Protein AF-A0A534VMY4-F1 (afdb_monomer)

Solvent-accessible surface area (backbone atoms only — not comparable to full-atom values): 5960 Å² total; per-residue (Å²): 134,63,63,66,62,52,47,51,51,50,55,60,70,67,34,86,87,43,56,71,71,54,50,74,74,58,72,49,78,40,50,25,24,48,48,95,53,68,72,51,32,79,81,38,73,74,40,36,70,42,63,68,57,52,51,52,52,48,53,47,48,50,40,29,73,79,68,67,42,87,68,51,62,36,15,32,24,55,69,96,55,63,92,43,76,72,50,74,95,35,60,37,65,48,91,61,55,66,66,135

Radius of gyration: 14.45 Å; Cα contacts (8 Å, |Δi|>4): 119; chains: 1; bounding box: 34×27×41 Å

Structure (mmCIF, N/CA/C/O backbone):
data_AF-A0A534VMY4-F1
#
_entry.id   AF-A0A534VMY4-F1
#
loop_
_atom_site.group_PDB
_atom_site.id
_atom_site.type_symbol
_atom_site.label_atom_id
_atom_site.label_alt_id
_atom_site.label_comp_id
_atom_site.label_asym_id
_atom_site.label_entity_id
_atom_site.label_seq_id
_atom_site.pdbx_PDB_ins_code
_atom_site.Cartn_x
_atom_site.Cartn_y
_atom_site.Cartn_z
_atom_site.occupancy
_atom_site.B_iso_or_equiv
_atom_site.auth_seq_id
_atom_site.auth_comp_id
_atom_site.auth_asym_id
_atom_site.auth_atom_id
_atom_site.pdbx_PDB_model_num
ATOM 1 N N . ARG A 1 1 ? 2.596 12.090 -6.007 1.00 52.66 1 ARG A N 1
ATOM 2 C CA . ARG A 1 1 ? 2.623 11.078 -4.914 1.00 52.66 1 ARG A CA 1
ATOM 3 C C . ARG A 1 1 ? 2.272 11.667 -3.531 1.00 52.66 1 ARG A C 1
ATOM 5 O O . ARG A 1 1 ? 2.455 11.002 -2.527 1.00 52.66 1 ARG A O 1
ATOM 12 N N . THR A 1 2 ? 1.680 12.863 -3.463 1.00 60.59 2 THR A N 1
ATOM 13 C CA . THR A 1 2 ? 1.330 13.568 -2.213 1.00 60.59 2 THR A CA 1
ATOM 14 C C . THR A 1 2 ? -0.034 13.175 -1.637 1.00 60.59 2 THR A C 1
ATOM 16 O O . THR A 1 2 ? -0.287 13.398 -0.461 1.00 60.59 2 THR A O 1
ATOM 19 N N . GLN A 1 3 ? -0.905 12.551 -2.437 1.00 78.81 3 GLN A N 1
ATOM 20 C CA . GLN A 1 3 ? -2.317 12.393 -2.074 1.00 78.81 3 GLN A CA 1
ATOM 21 C C . GLN A 1 3 ? -2.563 11.324 -0.998 1.00 78.81 3 GLN A C 1
ATOM 23 O O . GLN A 1 3 ? -3.369 11.555 -0.104 1.00 78.81 3 GLN A O 1
ATOM 28 N N . ALA A 1 4 ? -1.855 10.187 -1.037 1.00 88.50 4 ALA A N 1
ATOM 29 C CA . ALA A 1 4 ? -2.074 9.092 -0.084 1.00 88.50 4 ALA A CA 1
ATOM 30 C C . ALA A 1 4 ? -1.626 9.459 1.342 1.00 88.50 4 ALA A C 1
ATOM 32 O O . ALA A 1 4 ? -2.417 9.359 2.276 1.00 88.50 4 ALA A O 1
ATOM 33 N N . ARG A 1 5 ? -0.399 9.979 1.501 1.00 92.00 5 ARG A N 1
ATOM 34 C CA . ARG A 1 5 ? 0.105 10.464 2.799 1.00 92.00 5 ARG A CA 1
ATOM 35 C C . ARG A 1 5 ? -0.685 11.674 3.312 1.00 92.00 5 ARG A C 1
ATOM 37 O O . ARG A 1 5 ? -0.983 11.756 4.497 1.00 92.00 5 ARG A O 1
ATOM 44 N N . ALA A 1 6 ? -1.096 12.592 2.430 1.00 91.19 6 ALA A N 1
ATOM 45 C CA . ALA A 1 6 ? -1.964 13.704 2.829 1.00 91.19 6 ALA A CA 1
ATOM 46 C C . ALA A 1 6 ? -3.338 13.221 3.321 1.00 91.19 6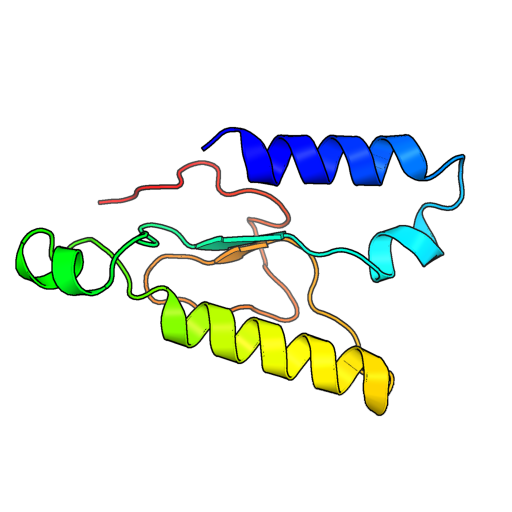 ALA A C 1
ATOM 48 O O . ALA A 1 6 ? -3.899 13.799 4.251 1.00 91.19 6 ALA A O 1
ATOM 49 N N . TYR A 1 7 ? -3.883 12.159 2.722 1.00 89.62 7 TYR A N 1
ATOM 50 C CA . TYR A 1 7 ? -5.111 11.543 3.208 1.00 89.62 7 TYR A CA 1
ATOM 51 C C . TYR A 1 7 ? -4.907 10.875 4.571 1.00 89.62 7 TYR A C 1
ATOM 53 O O . TYR A 1 7 ? -5.721 11.105 5.461 1.00 89.62 7 TYR A O 1
ATOM 61 N N . GLU A 1 8 ? -3.805 10.148 4.786 1.00 90.62 8 GLU A N 1
ATOM 62 C CA . GLU A 1 8 ? -3.465 9.621 6.116 1.00 90.62 8 GLU A CA 1
ATOM 63 C C . GLU A 1 8 ? -3.402 10.739 7.167 1.00 90.62 8 GLU A C 1
ATOM 65 O O . GLU A 1 8 ? -4.008 10.615 8.230 1.00 90.62 8 GLU A O 1
ATOM 70 N N . ALA A 1 9 ? -2.760 11.868 6.850 1.00 89.19 9 ALA A N 1
ATOM 71 C CA . ALA A 1 9 ? -2.711 13.024 7.743 1.00 89.19 9 ALA A CA 1
ATOM 72 C C . ALA A 1 9 ? -4.113 13.582 8.057 1.00 89.19 9 ALA A C 1
ATOM 74 O O . ALA A 1 9 ? -4.396 13.935 9.202 1.00 89.19 9 ALA A O 1
ATOM 75 N N . ARG A 1 10 ? -5.029 13.615 7.075 1.00 88.31 10 ARG A N 1
ATOM 76 C CA . ARG A 1 10 ? -6.437 13.997 7.302 1.00 88.31 10 ARG A CA 1
ATOM 77 C C . ARG A 1 10 ? -7.170 12.993 8.188 1.00 88.31 10 ARG A C 1
ATOM 79 O O . ARG A 1 10 ? -7.909 13.406 9.081 1.00 88.31 10 ARG A O 1
ATOM 86 N N . VAL A 1 11 ? -6.959 11.694 7.971 1.00 87.19 11 VAL A N 1
ATOM 87 C CA . VAL A 1 11 ? -7.513 10.637 8.828 1.00 87.19 11 VAL A CA 1
ATOM 88 C C . VAL A 1 11 ? -7.013 10.827 10.256 1.00 87.19 11 VAL A C 1
ATOM 90 O O . VAL A 1 11 ? -7.841 10.849 11.164 1.00 87.19 11 VAL A O 1
ATOM 93 N N . ALA A 1 12 ? -5.707 11.030 10.453 1.00 85.81 12 ALA A N 1
ATOM 94 C CA . ALA A 1 12 ? -5.099 11.281 11.758 1.00 85.81 12 ALA A CA 1
ATOM 95 C C . ALA A 1 12 ? -5.680 12.533 12.437 1.00 85.81 12 ALA A C 1
ATOM 97 O O . ALA A 1 12 ? -6.130 12.458 13.578 1.00 85.81 12 ALA A O 1
ATOM 98 N N . ALA A 1 13 ? -5.790 13.654 11.717 1.00 86.69 13 ALA A N 1
ATOM 99 C CA . ALA A 1 13 ? -6.391 14.883 12.239 1.00 86.69 13 ALA A CA 1
ATOM 100 C C . ALA A 1 13 ? -7.875 14.713 12.623 1.00 86.69 13 ALA A C 1
ATOM 102 O O . ALA A 1 13 ? -8.371 15.369 13.538 1.00 86.69 13 ALA A O 1
ATOM 103 N N . SER A 1 14 ? -8.599 13.802 11.963 1.00 84.00 14 SER A N 1
ATOM 104 C CA . SER A 1 14 ? -10.010 13.529 12.261 1.00 84.00 14 SER A CA 1
ATOM 105 C C . SER A 1 14 ? -10.245 12.745 13.561 1.00 84.00 14 SER A C 1
ATOM 107 O O . SER A 1 14 ? -11.402 12.570 13.951 1.00 84.00 14 SER A O 1
ATOM 109 N N . ARG A 1 15 ? -9.189 12.240 14.221 1.00 79.62 15 ARG A N 1
ATOM 110 C CA . ARG A 1 15 ? -9.315 11.262 15.316 1.00 79.62 15 ARG A CA 1
ATOM 111 C C . ARG A 1 15 ? -9.873 11.830 16.617 1.00 79.62 15 ARG A C 1
ATOM 113 O O . ARG A 1 15 ? -10.441 11.059 17.381 1.00 79.62 15 ARG A O 1
ATOM 120 N N . LYS A 1 16 ? -9.795 13.149 16.850 1.00 73.00 16 LYS A N 1
ATOM 121 C CA . LYS A 1 16 ? -10.370 13.847 18.028 1.00 73.00 16 LYS A CA 1
ATOM 122 C C . LYS A 1 16 ? -10.138 13.117 19.377 1.00 73.00 16 LYS A C 1
ATOM 124 O O . LYS A 1 16 ? -11.015 13.139 20.233 1.00 73.00 16 LYS A O 1
ATOM 129 N N . GLY A 1 17 ? -8.994 12.448 19.558 1.00 68.38 17 GLY A N 1
ATOM 130 C CA . GLY A 1 17 ? -8.650 11.710 20.785 1.00 68.38 17 GLY A CA 1
ATOM 131 C C . GLY A 1 17 ? -9.119 10.247 20.860 1.00 68.38 17 GLY A C 1
ATOM 132 O O . GLY A 1 17 ? -8.876 9.599 21.870 1.00 68.38 17 GLY A O 1
ATOM 133 N N . ASN A 1 18 ? -9.758 9.698 19.819 1.00 68.25 18 ASN A N 1
ATOM 134 C CA . ASN A 1 18 ? -10.079 8.267 19.716 1.00 68.25 18 ASN A CA 1
ATOM 135 C C . ASN A 1 18 ? -9.098 7.558 18.768 1.00 68.25 18 ASN A C 1
ATOM 137 O O . ASN A 1 18 ? -9.448 7.151 17.653 1.00 68.25 18 ASN A O 1
ATOM 141 N N . ASP A 1 19 ? -7.842 7.473 19.201 1.00 66.69 19 ASP A N 1
ATOM 142 C CA . ASP A 1 19 ? -6.757 6.962 18.367 1.00 66.69 19 ASP A CA 1
ATOM 143 C C . ASP A 1 19 ? -6.817 5.444 18.182 1.00 66.69 19 ASP A C 1
ATOM 145 O O . ASP A 1 19 ? -6.522 4.953 17.093 1.00 66.69 19 ASP A O 1
ATOM 149 N N . GLU A 1 20 ? -7.282 4.691 19.177 1.00 64.12 20 GLU A N 1
ATOM 150 C CA . GLU A 1 20 ? -7.344 3.226 19.105 1.00 64.12 20 GLU A CA 1
ATOM 151 C C . GLU A 1 20 ? -8.403 2.736 18.105 1.00 64.12 20 GLU A C 1
ATOM 153 O O . GLU A 1 20 ? -8.082 1.990 17.180 1.00 64.12 20 GLU A O 1
ATOM 158 N N . HIS A 1 21 ? -9.651 3.209 18.204 1.00 61.69 21 HIS A N 1
ATOM 159 C CA . HIS A 1 21 ? -10.728 2.723 17.334 1.00 61.69 21 HIS A CA 1
ATOM 160 C C . HIS A 1 21 ? -10.531 3.180 15.882 1.00 61.69 21 HIS A C 1
ATOM 162 O O . HIS A 1 21 ? -10.709 2.403 14.944 1.00 61.69 21 HIS A O 1
ATOM 168 N N . ARG A 1 22 ? -10.141 4.443 15.664 1.00 61.94 22 ARG A N 1
ATOM 169 C CA . ARG A 1 22 ? -9.979 4.978 14.302 1.00 61.94 22 ARG A CA 1
ATOM 170 C C . ARG A 1 22 ? -8.658 4.601 13.651 1.00 61.94 22 ARG A C 1
ATOM 172 O O . ARG A 1 22 ? -8.603 4.556 12.423 1.00 61.94 22 ARG A O 1
ATOM 179 N N . SER A 1 23 ? -7.607 4.304 14.421 1.00 61.50 23 SER A N 1
ATOM 180 C CA . SER A 1 23 ? -6.413 3.698 13.827 1.00 61.50 23 SER A CA 1
ATOM 181 C C . SER A 1 23 ? -6.756 2.344 13.219 1.00 61.50 23 SER A C 1
ATOM 183 O O . SER A 1 23 ? -6.299 2.087 12.118 1.00 61.50 23 SER A O 1
ATOM 185 N N . ALA A 1 24 ? -7.623 1.527 13.828 1.00 64.88 24 ALA A N 1
ATOM 186 C CA . ALA A 1 24 ? -8.051 0.241 13.266 1.00 64.88 24 ALA A CA 1
ATOM 187 C C . ALA A 1 24 ? -8.820 0.347 11.928 1.00 64.88 24 ALA A C 1
ATOM 189 O O . ALA A 1 24 ? -8.851 -0.619 11.174 1.00 64.88 24 ALA A O 1
ATOM 190 N N . GLN A 1 25 ? -9.392 1.512 11.604 1.00 81.06 25 GLN A N 1
ATOM 191 C CA . GLN A 1 25 ? -10.243 1.723 10.421 1.00 81.06 25 GLN A CA 1
ATOM 192 C C . GLN A 1 25 ? -9.484 2.187 9.168 1.00 81.06 25 GLN A C 1
ATOM 194 O O . GLN A 1 25 ? -10.079 2.317 8.100 1.00 81.06 25 GLN A O 1
ATOM 199 N N . TYR A 1 26 ? -8.187 2.474 9.284 1.00 90.00 26 TYR A N 1
ATOM 200 C CA . TYR A 1 26 ? -7.370 2.951 8.173 1.00 90.00 26 TYR A CA 1
ATOM 201 C C . TYR A 1 26 ? -6.028 2.228 8.115 1.00 90.00 26 TYR A C 1
ATOM 203 O O . TYR A 1 26 ? -5.372 2.018 9.140 1.00 90.00 26 TYR A O 1
ATOM 211 N N . ARG A 1 27 ? -5.593 1.901 6.896 1.00 92.88 27 ARG A N 1
ATOM 212 C CA . ARG A 1 27 ? -4.254 1.388 6.603 1.00 92.88 27 ARG A CA 1
ATOM 213 C C . ARG A 1 27 ? -3.702 2.005 5.334 1.00 92.88 27 ARG A C 1
ATOM 215 O O . ARG A 1 27 ? -4.429 2.191 4.360 1.00 92.88 27 ARG A O 1
ATOM 222 N N . LEU A 1 28 ? -2.398 2.250 5.353 1.00 94.06 28 LEU A N 1
ATOM 223 C CA . LEU A 1 28 ? -1.611 2.621 4.189 1.00 94.06 28 LEU A CA 1
ATOM 224 C C . LEU A 1 28 ? -0.501 1.592 3.981 1.00 94.06 28 LEU A C 1
ATOM 226 O O . LEU A 1 28 ? 0.370 1.426 4.834 1.00 94.06 28 LEU A O 1
ATOM 230 N N . TYR A 1 29 ? -0.535 0.919 2.835 1.00 95.19 29 TYR A N 1
ATOM 231 C CA . TYR A 1 29 ? 0.517 0.009 2.397 1.00 95.19 29 TYR A CA 1
ATOM 232 C C . TYR A 1 29 ? 1.256 0.646 1.224 1.00 95.19 29 TYR A C 1
ATOM 234 O O . TYR A 1 29 ? 0.718 0.754 0.122 1.00 95.19 29 TYR A O 1
ATOM 242 N N . GLU A 1 30 ? 2.477 1.116 1.466 1.00 95.19 30 GLU A N 1
ATOM 243 C CA . GLU A 1 30 ? 3.320 1.683 0.417 1.00 95.19 30 GLU A CA 1
ATOM 244 C C . GLU A 1 30 ? 4.169 0.579 -0.204 1.00 95.19 30 GLU A C 1
ATOM 246 O O . GLU A 1 30 ? 4.974 -0.037 0.481 1.00 95.19 30 GLU A O 1
ATOM 251 N N . VAL A 1 31 ? 3.998 0.318 -1.499 1.00 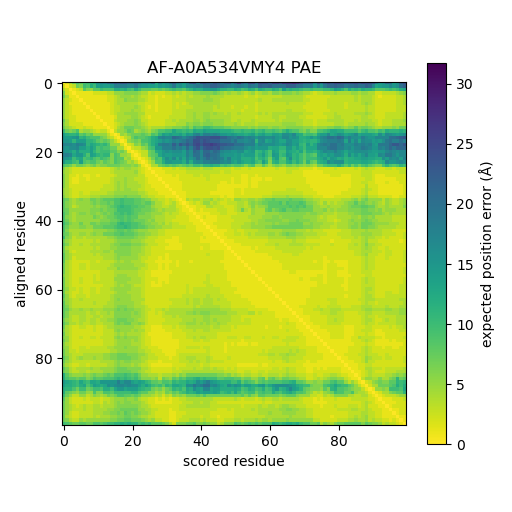95.62 31 VAL A N 1
ATOM 252 C CA . VAL A 1 31 ? 4.752 -0.726 -2.204 1.00 95.62 31 VAL A CA 1
ATOM 253 C C . VAL A 1 31 ? 5.995 -0.120 -2.843 1.00 95.62 31 VAL A C 1
ATOM 255 O O . VAL A 1 31 ? 5.885 0.753 -3.712 1.00 95.62 31 VAL A O 1
ATOM 258 N N . GLN A 1 32 ? 7.179 -0.591 -2.444 1.00 96.00 32 GLN A N 1
ATOM 259 C CA . GLN A 1 32 ? 8.423 -0.195 -3.100 1.00 96.00 32 GLN A CA 1
ATOM 260 C C . GLN A 1 32 ? 8.404 -0.609 -4.565 1.00 96.00 32 GLN A C 1
ATOM 262 O O . GLN A 1 32 ? 8.066 -1.739 -4.914 1.00 96.00 32 GLN A O 1
ATOM 267 N N . ASN A 1 33 ? 8.767 0.338 -5.421 1.00 96.38 33 ASN A N 1
ATOM 268 C CA . ASN A 1 33 ? 8.770 0.198 -6.870 1.00 96.38 33 ASN A CA 1
ATOM 269 C C . ASN A 1 33 ? 7.378 -0.098 -7.458 1.00 96.38 33 ASN A C 1
ATOM 271 O O . ASN A 1 33 ? 7.278 -0.409 -8.644 1.00 96.38 33 ASN A O 1
ATOM 275 N N . GLY A 1 34 ? 6.305 0.056 -6.672 1.00 94.44 34 GLY A N 1
ATOM 276 C CA . GLY A 1 34 ? 4.933 -0.104 -7.136 1.00 94.44 34 GLY A CA 1
ATOM 277 C C . GLY A 1 34 ? 4.628 0.853 -8.288 1.00 94.44 34 GLY A C 1
ATOM 278 O O . GLY A 1 34 ? 4.872 2.068 -8.202 1.00 94.44 34 GLY A O 1
ATOM 279 N N . ASN A 1 35 ? 4.121 0.292 -9.383 1.00 90.56 35 ASN A N 1
ATOM 280 C CA . ASN A 1 35 ? 3.759 1.055 -10.569 1.00 90.56 35 ASN A CA 1
ATOM 281 C C . ASN A 1 35 ? 2.297 1.539 -10.518 1.00 90.56 35 ASN A C 1
ATOM 283 O O . ASN A 1 35 ? 1.504 1.103 -9.689 1.00 90.56 35 ASN A O 1
ATOM 287 N N . HIS A 1 36 ? 1.956 2.480 -11.402 1.00 88.19 36 HIS A N 1
ATOM 288 C CA . HIS A 1 36 ? 0.571 2.915 -11.617 1.00 88.19 36 HIS A CA 1
ATOM 289 C C . HIS A 1 36 ? -0.108 2.188 -12.791 1.00 88.19 36 HIS A C 1
ATOM 291 O O . HIS A 1 36 ? -1.329 2.073 -12.813 1.00 88.19 36 HIS A O 1
ATOM 297 N N . ILE A 1 37 ? 0.682 1.736 -13.770 1.00 91.31 37 ILE A N 1
ATOM 298 C CA . ILE A 1 37 ? 0.227 1.044 -14.977 1.00 91.31 37 ILE A CA 1
ATOM 299 C C . ILE A 1 37 ? 1.084 -0.205 -15.150 1.00 91.31 37 ILE A C 1
ATOM 301 O O . ILE A 1 37 ? 2.294 -0.103 -15.369 1.00 91.31 37 ILE A O 1
ATOM 305 N N . GLU A 1 38 ? 0.450 -1.375 -15.090 1.00 90.62 38 GLU A N 1
ATOM 306 C CA . GLU A 1 38 ? 1.161 -2.656 -15.007 1.00 90.62 38 GLU A CA 1
ATOM 307 C C . GLU A 1 38 ? 2.079 -2.921 -16.200 1.00 90.62 38 GLU A C 1
ATOM 309 O O . GLU A 1 38 ? 3.162 -3.492 -16.062 1.00 90.62 38 GLU A O 1
ATOM 314 N N . THR A 1 39 ? 1.689 -2.444 -17.381 1.00 93.06 39 THR A N 1
ATOM 315 C CA . THR A 1 39 ? 2.457 -2.620 -18.617 1.00 93.06 39 THR A CA 1
ATOM 316 C C . THR A 1 39 ? 3.813 -1.911 -18.587 1.00 93.06 39 THR A C 1
ATOM 318 O O . THR A 1 39 ? 4.731 -2.338 -19.288 1.00 93.06 39 THR A O 1
ATOM 321 N N . PHE A 1 40 ? 4.006 -0.897 -17.733 1.00 93.19 40 PHE A N 1
ATOM 322 C CA . PHE A 1 40 ? 5.297 -0.215 -17.595 1.00 93.19 40 PHE A CA 1
ATOM 323 C C . PHE A 1 40 ? 6.409 -1.109 -17.066 1.00 93.19 40 PHE A C 1
ATOM 325 O O . PHE A 1 40 ? 7.574 -0.811 -17.318 1.00 93.19 40 PHE A O 1
ATOM 332 N N . ARG A 1 41 ? 6.087 -2.231 -16.417 1.00 91.44 41 ARG A N 1
ATOM 333 C CA . ARG A 1 41 ? 7.096 -3.214 -16.016 1.00 91.44 41 ARG A CA 1
ATOM 334 C C . ARG A 1 41 ? 7.840 -3.828 -17.210 1.00 91.44 41 ARG A C 1
ATOM 336 O O . ARG A 1 41 ? 8.986 -4.234 -17.053 1.00 91.44 41 ARG A O 1
ATOM 343 N N . GLY A 1 42 ? 7.227 -3.860 -18.399 1.00 90.88 42 GLY A N 1
ATOM 344 C CA . GLY A 1 42 ? 7.886 -4.320 -19.627 1.00 90.88 42 GLY A CA 1
ATOM 345 C C . GLY A 1 42 ? 9.035 -3.408 -20.073 1.00 90.88 42 GLY A C 1
ATOM 346 O O . GLY A 1 42 ? 10.054 -3.896 -20.549 1.00 90.88 42 GLY A O 1
ATOM 347 N N . THR A 1 43 ? 8.895 -2.097 -19.865 1.00 94.81 43 THR A N 1
ATOM 348 C CA . THR A 1 43 ? 9.930 -1.094 -20.181 1.00 94.81 43 THR A CA 1
ATOM 349 C C . THR A 1 43 ? 10.873 -0.853 -19.001 1.00 94.81 43 THR A C 1
ATOM 351 O O . THR A 1 43 ? 12.062 -0.611 -19.185 1.00 94.81 43 THR A O 1
ATOM 354 N N . PHE A 1 44 ? 10.344 -0.924 -17.779 1.00 93.94 44 PHE A N 1
ATOM 355 C CA . PHE A 1 44 ? 11.043 -0.647 -16.529 1.00 93.94 44 PHE A CA 1
ATOM 356 C C . PHE A 1 44 ? 10.973 -1.884 -15.620 1.00 93.94 44 PHE A C 1
ATOM 358 O O . PHE A 1 44 ? 10.108 -1.961 -14.741 1.00 93.94 44 PHE A O 1
ATOM 365 N N . PRO A 1 45 ? 11.872 -2.870 -15.807 1.00 92.81 45 PRO A N 1
ATOM 366 C CA . PRO A 1 45 ? 11.816 -4.158 -15.106 1.00 92.81 45 PRO A CA 1
ATOM 367 C C . PRO A 1 45 ? 12.030 -4.041 -13.592 1.00 92.81 45 PRO A C 1
ATOM 369 O O . PRO A 1 45 ? 11.782 -4.987 -12.842 1.00 92.81 45 PRO A O 1
ATOM 372 N N . GLN A 1 46 ? 12.500 -2.885 -13.124 1.00 94.38 46 GLN A N 1
ATOM 373 C CA . GLN A 1 46 ? 12.621 -2.581 -11.710 1.00 94.38 46 GLN A CA 1
ATOM 374 C C . GLN A 1 46 ? 11.285 -2.300 -11.020 1.00 94.38 46 GLN A C 1
ATOM 376 O O . GLN A 1 46 ? 11.249 -2.316 -9.793 1.00 94.38 46 GLN A O 1
ATOM 381 N N . LEU A 1 47 ? 10.212 -2.044 -11.773 1.00 95.81 47 LEU A N 1
ATOM 382 C CA . LEU A 1 47 ? 8.878 -1.823 -11.225 1.00 95.81 47 LEU A CA 1
ATOM 383 C C . LEU A 1 47 ? 8.210 -3.134 -10.784 1.00 95.81 47 LEU A C 1
ATOM 385 O O . LEU A 1 47 ? 8.407 -4.194 -11.380 1.00 95.81 47 LEU A O 1
ATOM 389 N N . GLU A 1 48 ? 7.377 -3.039 -9.754 1.00 95.69 48 GLU A N 1
ATOM 390 C CA . GLU A 1 48 ? 6.552 -4.134 -9.244 1.00 95.69 48 GLU A CA 1
ATOM 391 C C . GLU A 1 48 ? 5.113 -3.978 -9.712 1.00 95.69 48 GLU A C 1
ATOM 393 O O . GLU A 1 48 ? 4.617 -2.852 -9.841 1.00 95.69 48 GLU A O 1
ATOM 398 N N . PHE A 1 49 ? 4.452 -5.109 -9.964 1.00 95.19 49 PHE A N 1
ATOM 399 C CA . PHE A 1 49 ? 3.029 -5.107 -10.276 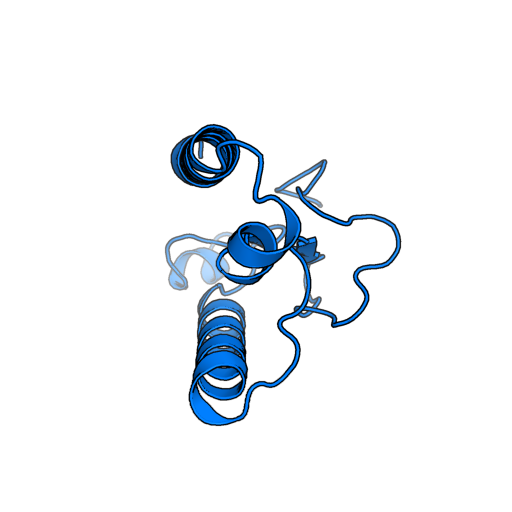1.00 95.19 49 PHE A CA 1
ATOM 400 C C . PHE A 1 49 ? 2.224 -4.695 -9.043 1.00 95.19 49 PHE A C 1
ATOM 402 O O . PHE A 1 49 ? 2.475 -5.217 -7.958 1.00 95.19 49 PHE A O 1
ATOM 409 N N . ILE A 1 50 ? 1.254 -3.790 -9.182 1.00 94.25 50 ILE A N 1
ATOM 410 C CA . ILE A 1 50 ? 0.475 -3.308 -8.032 1.00 94.25 50 ILE A CA 1
ATOM 411 C C . ILE A 1 50 ? -0.747 -4.190 -7.742 1.00 94.25 50 ILE A C 1
ATOM 413 O O . ILE A 1 50 ? -1.146 -4.326 -6.585 1.00 94.25 50 ILE A O 1
ATOM 417 N N . GLN A 1 51 ? -1.304 -4.843 -8.762 1.00 95.06 51 GLN A N 1
ATOM 418 C CA . GLN A 1 51 ? -2.511 -5.662 -8.692 1.00 95.06 51 GLN A CA 1
ATOM 419 C C . GLN A 1 51 ? -2.438 -6.760 -7.619 1.00 95.06 51 GLN A C 1
ATOM 421 O O . GLN A 1 51 ? -3.385 -6.840 -6.835 1.00 95.06 51 GLN A O 1
ATOM 426 N N . PRO A 1 52 ? -1.357 -7.560 -7.484 1.00 95.06 52 PRO A N 1
ATOM 427 C CA . PRO A 1 52 ? -1.294 -8.574 -6.428 1.00 95.06 52 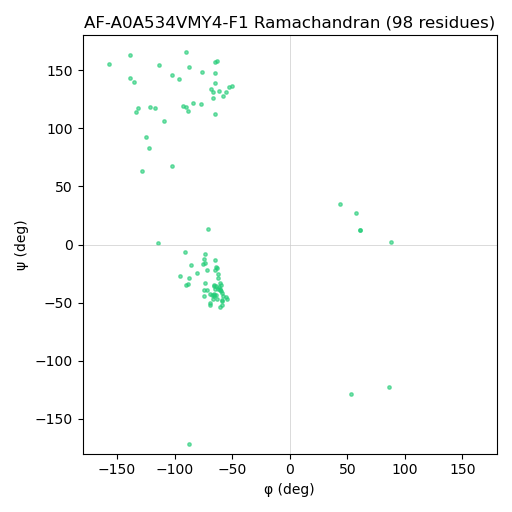PRO A CA 1
ATOM 428 C C . PRO A 1 52 ? -1.360 -7.970 -5.017 1.00 95.06 52 PR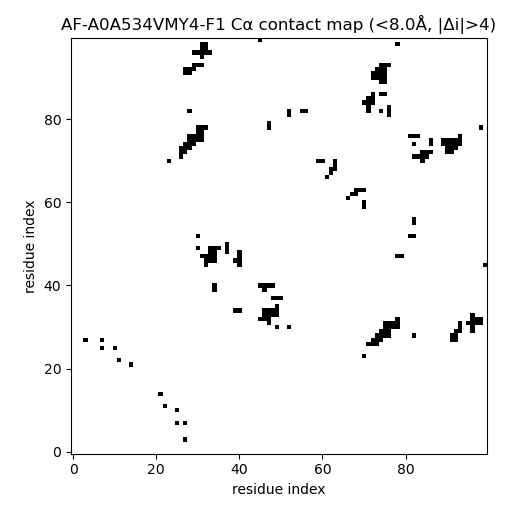O A C 1
ATOM 430 O O . PRO A 1 52 ? -2.003 -8.527 -4.127 1.00 95.06 52 PRO A O 1
ATOM 433 N N . HIS A 1 53 ? -0.747 -6.800 -4.809 1.00 96.06 53 HIS A N 1
ATOM 434 C CA . HIS A 1 53 ? -0.810 -6.091 -3.529 1.00 96.06 53 HIS A CA 1
ATOM 435 C C . HIS A 1 53 ? -2.196 -5.492 -3.275 1.00 96.06 53 HIS A C 1
ATOM 437 O O . HIS A 1 53 ? -2.686 -5.555 -2.148 1.00 96.06 53 HIS A O 1
ATOM 443 N N . ALA A 1 54 ? -2.839 -4.945 -4.311 1.00 95.38 54 ALA A N 1
ATOM 444 C CA . ALA A 1 54 ? -4.197 -4.417 -4.226 1.00 95.38 54 ALA A CA 1
ATOM 445 C C . ALA A 1 54 ? -5.214 -5.522 -3.901 1.00 95.38 54 ALA A C 1
ATOM 447 O O . ALA A 1 54 ? -6.051 -5.334 -3.021 1.00 95.38 54 ALA A O 1
ATOM 448 N N . GLN A 1 55 ? -5.097 -6.686 -4.547 1.00 97.06 55 GLN A N 1
ATOM 449 C CA . GLN A 1 55 ? -5.946 -7.841 -4.263 1.00 97.06 55 GLN A CA 1
ATOM 450 C C . GLN A 1 55 ? -5.740 -8.339 -2.831 1.00 97.06 55 GLN A C 1
ATOM 452 O O . GLN A 1 55 ? -6.706 -8.457 -2.085 1.00 97.06 55 GLN A O 1
ATOM 457 N N . ARG A 1 56 ? -4.486 -8.498 -2.387 1.00 97.25 56 ARG A N 1
ATOM 458 C CA . ARG A 1 56 ? -4.205 -8.886 -0.998 1.00 97.25 56 ARG A CA 1
ATOM 459 C C . ARG A 1 56 ? -4.759 -7.884 0.021 1.00 97.25 56 ARG A C 1
ATOM 461 O O . ARG A 1 56 ? -5.254 -8.295 1.065 1.00 97.25 56 ARG A O 1
ATOM 468 N N . ALA A 1 57 ? -4.660 -6.582 -0.247 1.00 96.56 57 ALA A N 1
ATOM 469 C CA . ALA A 1 57 ? -5.223 -5.555 0.629 1.00 96.56 57 ALA A CA 1
ATOM 470 C C . ALA A 1 57 ? -6.759 -5.618 0.684 1.00 96.56 57 ALA A C 1
ATOM 472 O O . ALA A 1 57 ? -7.334 -5.379 1.744 1.00 96.56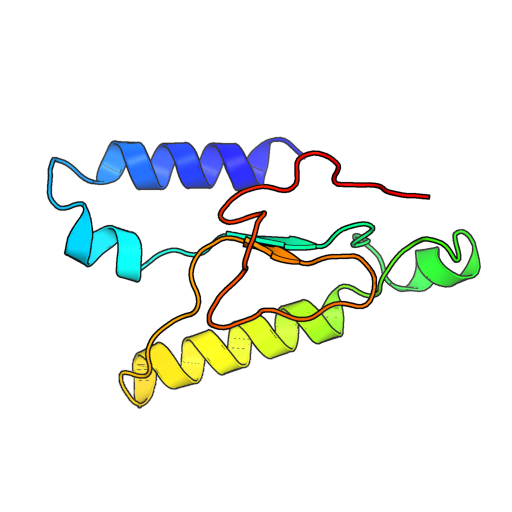 57 ALA A O 1
ATOM 473 N N . PHE A 1 58 ? -7.409 -5.961 -0.432 1.00 97.12 58 PHE A N 1
ATOM 474 C CA . PHE A 1 58 ? -8.851 -6.181 -0.481 1.00 97.12 58 PHE A CA 1
ATOM 475 C C . PHE A 1 58 ? -9.266 -7.412 0.332 1.00 97.12 58 PHE A C 1
ATOM 477 O O . PHE A 1 58 ? -10.154 -7.293 1.168 1.00 97.12 58 PHE A O 1
ATOM 484 N N . ASP A 1 59 ? -8.576 -8.545 0.176 1.00 97.75 59 ASP A N 1
ATOM 485 C CA . ASP A 1 59 ? -8.855 -9.757 0.960 1.00 97.75 59 ASP A CA 1
ATOM 486 C C . ASP A 1 59 ? -8.737 -9.484 2.469 1.00 97.75 59 ASP A C 1
ATOM 488 O O . ASP A 1 59 ? -9.617 -9.835 3.248 1.00 97.75 59 ASP A O 1
ATOM 492 N N . LEU A 1 60 ? -7.684 -8.766 2.881 1.00 96.19 60 LEU A N 1
ATOM 493 C CA . LEU A 1 60 ? -7.497 -8.353 4.275 1.00 96.19 60 LEU A CA 1
ATOM 494 C C . LEU A 1 60 ? -8.635 -7.455 4.780 1.00 96.19 60 LEU A C 1
ATOM 496 O O . LEU A 1 60 ? -9.046 -7.574 5.932 1.00 96.19 60 LEU A O 1
ATOM 500 N N . LEU A 1 61 ? -9.143 -6.553 3.936 1.00 95.31 61 LEU A N 1
ATOM 501 C CA . LEU A 1 61 ? -10.284 -5.708 4.283 1.00 95.31 61 LEU A CA 1
ATOM 502 C C . LEU A 1 61 ? -11.556 -6.544 4.477 1.00 95.31 61 LEU A C 1
ATOM 504 O O . LEU A 1 61 ? -12.273 -6.319 5.453 1.00 95.31 61 LEU A O 1
ATOM 508 N N . VAL A 1 62 ? -11.812 -7.501 3.580 1.00 97.06 62 VAL A N 1
ATOM 509 C CA . VAL A 1 62 ? -12.941 -8.438 3.671 1.00 97.06 62 VAL A CA 1
ATOM 510 C C . VAL A 1 62 ? -12.859 -9.231 4.975 1.00 97.06 62 VAL A C 1
ATOM 512 O O . VAL A 1 62 ? -13.790 -9.176 5.777 1.00 97.06 62 VAL A O 1
ATOM 515 N N . ASP A 1 63 ? -11.718 -9.861 5.260 1.00 96.25 63 ASP A N 1
ATOM 516 C CA . ASP A 1 63 ? -11.511 -10.634 6.491 1.00 96.25 63 ASP A CA 1
ATOM 517 C C . ASP A 1 63 ? -11.711 -9.773 7.753 1.00 96.25 63 ASP A C 1
ATOM 519 O O . ASP A 1 63 ? -12.340 -10.198 8.729 1.00 96.25 63 ASP A O 1
ATOM 523 N N . THR A 1 64 ? -11.215 -8.532 7.759 1.00 93.25 64 THR A N 1
ATOM 524 C CA . THR A 1 64 ? -11.397 -7.624 8.899 1.00 93.25 64 THR A CA 1
ATOM 525 C C . THR A 1 64 ? -12.857 -7.227 9.102 1.00 93.25 64 THR A C 1
ATOM 527 O O . THR A 1 64 ? -13.322 -7.205 10.243 1.00 93.25 64 THR A O 1
ATOM 530 N N . VAL A 1 65 ? -13.591 -6.911 8.035 1.00 93.56 65 VAL A N 1
ATOM 531 C CA . VAL A 1 65 ? -14.988 -6.460 8.139 1.00 93.56 65 VAL A CA 1
ATOM 532 C C . VAL A 1 65 ? -15.926 -7.621 8.462 1.00 93.56 65 VAL A C 1
ATOM 534 O O . VAL A 1 65 ? -16.791 -7.486 9.328 1.00 93.56 65 VAL A O 1
ATOM 537 N N . GLU A 1 66 ? -15.750 -8.759 7.797 1.00 97.00 66 GLU A N 1
ATOM 538 C CA . GLU A 1 66 ? -16.693 -9.877 7.861 1.00 97.00 66 GLU A CA 1
ATOM 539 C C . GLU A 1 66 ? -16.384 -10.844 9.005 1.00 97.00 66 GLU A C 1
ATOM 541 O O . GLU A 1 66 ? -17.298 -11.377 9.633 1.00 97.00 66 GLU A O 1
ATOM 546 N N . GLN A 1 67 ? -15.102 -11.042 9.324 1.00 96.44 67 GLN A N 1
ATOM 547 C CA . GLN A 1 67 ? -14.659 -12.043 10.303 1.00 96.44 67 GLN A CA 1
ATOM 548 C C . GLN A 1 67 ? -14.014 -11.414 11.542 1.00 96.44 67 GLN A C 1
ATOM 550 O O . GLN A 1 67 ? -13.587 -12.130 12.447 1.00 96.44 67 GLN A O 1
ATOM 555 N N . ARG A 1 68 ? -13.945 -10.076 11.611 1.00 92.19 68 ARG A N 1
ATOM 556 C CA . ARG A 1 68 ? -13.255 -9.334 12.683 1.00 92.19 68 ARG A CA 1
ATOM 557 C C . ARG A 1 68 ? -11.776 -9.721 12.811 1.00 92.19 68 ARG A C 1
ATOM 559 O O . ARG A 1 68 ? -11.200 -9.614 13.895 1.00 92.19 68 ARG A O 1
ATOM 566 N N . ALA A 1 69 ? -11.159 -10.169 11.716 1.00 92.31 69 ALA A N 1
ATOM 567 C CA . ALA A 1 69 ? -9.741 -10.491 11.690 1.00 92.31 69 ALA A CA 1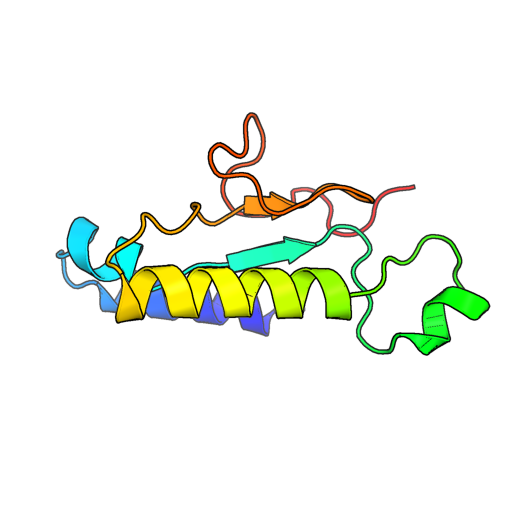
ATOM 568 C C . ALA A 1 69 ? -8.889 -9.232 11.919 1.00 92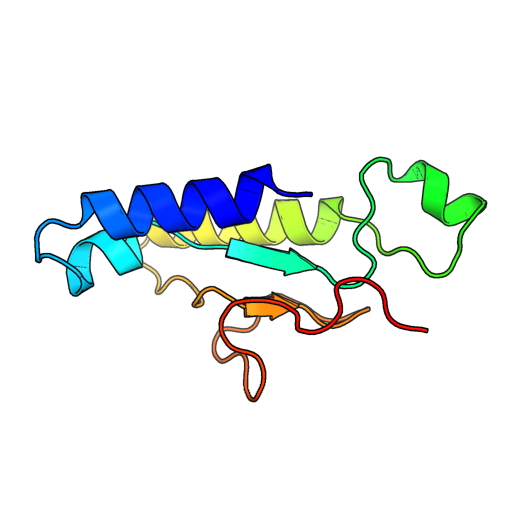.31 69 ALA A C 1
ATOM 570 O O . ALA A 1 69 ? -9.242 -8.125 11.500 1.00 92.31 69 ALA A O 1
ATOM 571 N N . ALA A 1 70 ? -7.736 -9.401 12.568 1.00 89.62 70 ALA A N 1
ATOM 572 C CA . ALA A 1 70 ? -6.817 -8.298 12.814 1.00 89.62 70 ALA A CA 1
ATOM 573 C C . ALA A 1 70 ? -6.221 -7.774 11.496 1.00 89.62 70 ALA A C 1
ATOM 575 O O . ALA A 1 70 ? -5.612 -8.524 10.735 1.00 89.62 70 ALA A O 1
ATOM 576 N N . LEU A 1 71 ? -6.353 -6.469 11.258 1.00 90.12 71 LEU A N 1
ATOM 577 C CA . LEU A 1 71 ? -5.839 -5.827 10.052 1.00 90.12 71 LEU A CA 1
ATOM 578 C C . LEU A 1 71 ? -4.350 -5.462 10.213 1.00 90.12 71 LEU A C 1
ATOM 580 O O . LEU A 1 71 ? -4.039 -4.651 11.102 1.00 90.12 71 LEU A O 1
ATOM 584 N N . PRO A 1 72 ? -3.435 -5.958 9.351 1.00 92.75 72 PRO A N 1
ATOM 585 C CA . PRO A 1 72 ? -2.009 -5.639 9.429 1.00 92.75 72 PRO A CA 1
ATOM 586 C C . PRO A 1 72 ? -1.759 -4.128 9.455 1.00 92.75 72 PRO A C 1
ATOM 588 O O . PRO A 1 72 ? -2.403 -3.422 8.678 1.00 92.75 72 PRO A O 1
ATOM 591 N N . PRO A 1 73 ? -0.869 -3.603 10.316 1.00 91.62 73 PRO A N 1
ATOM 592 C CA . PRO A 1 73 ? -0.628 -2.164 10.454 1.00 91.62 73 PRO A CA 1
ATOM 593 C C . PRO A 1 73 ? -0.079 -1.545 9.162 1.00 91.62 73 PRO A C 1
ATOM 595 O O . PRO A 1 73 ? 0.501 -2.253 8.333 1.00 91.62 73 PRO A O 1
ATOM 598 N N . SER A 1 74 ? -0.250 -0.222 8.999 1.00 92.88 74 SER A N 1
ATOM 599 C CA . SER A 1 74 ? 0.352 0.529 7.886 1.00 92.88 74 SER A CA 1
ATOM 600 C C . SER A 1 74 ? 1.842 0.199 7.789 1.00 92.88 74 SER A C 1
ATOM 602 O O . SER A 1 74 ? 2.522 0.121 8.817 1.00 92.88 74 SER A O 1
ATOM 604 N N . GLN A 1 75 ? 2.349 -0.027 6.580 1.00 94.44 75 GLN A N 1
ATOM 605 C CA . GLN A 1 75 ? 3.722 -0.489 6.384 1.00 94.44 75 GLN A CA 1
ATOM 606 C C . GLN A 1 75 ? 4.276 -0.161 5.003 1.00 94.44 75 GLN A C 1
ATOM 608 O O . GLN A 1 75 ? 3.538 -0.073 4.016 1.00 94.44 75 GLN A O 1
ATOM 613 N N . CYS A 1 76 ? 5.601 -0.075 4.9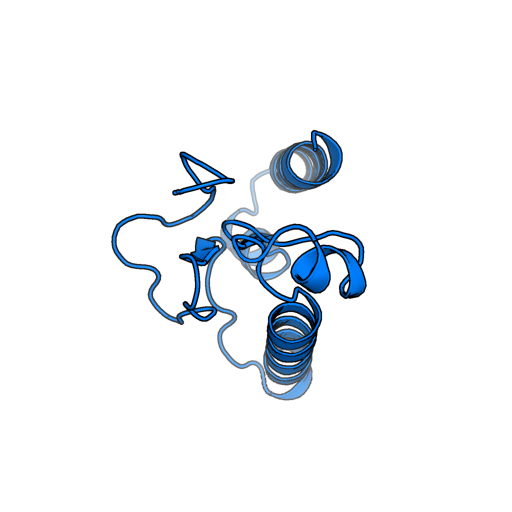49 1.00 95.56 76 CYS A N 1
ATOM 614 C CA . CYS A 1 76 ? 6.328 -0.198 3.704 1.00 95.56 76 CYS A CA 1
ATOM 615 C C . CYS A 1 76 ? 6.402 -1.679 3.326 1.00 95.56 76 CYS A C 1
ATOM 617 O O . CYS A 1 76 ? 6.935 -2.493 4.079 1.00 95.56 76 CYS A O 1
ATOM 619 N N . VAL A 1 77 ? 5.873 -2.031 2.160 1.00 95.50 77 VAL A N 1
ATOM 620 C CA . VAL A 1 77 ? 6.030 -3.356 1.565 1.00 95.50 77 VAL A CA 1
ATOM 621 C C . VAL A 1 77 ? 7.316 -3.331 0.737 1.00 95.50 77 VAL A C 1
ATOM 623 O O . VAL A 1 77 ? 7.384 -2.575 -0.241 1.00 95.50 77 VAL A O 1
ATOM 626 N N . PRO A 1 78 ? 8.344 -4.119 1.108 1.00 94.75 78 PRO A N 1
ATOM 627 C CA . PRO A 1 78 ? 9.603 -4.114 0.382 1.00 94.75 78 PRO A CA 1
ATOM 628 C C . PRO A 1 78 ? 9.407 -4.644 -1.039 1.00 94.75 78 PRO A C 1
ATOM 630 O O . PRO A 1 78 ? 8.461 -5.387 -1.311 1.00 94.75 78 PRO A O 1
ATOM 633 N N . ARG A 1 79 ? 10.310 -4.287 -1.954 1.00 94.25 79 ARG A N 1
ATOM 634 C CA . ARG A 1 79 ? 10.284 -4.792 -3.335 1.00 94.25 79 ARG A CA 1
ATOM 635 C C . ARG A 1 79 ? 10.299 -6.330 -3.322 1.00 94.25 79 ARG A C 1
ATOM 637 O O . ARG A 1 79 ? 11.113 -6.923 -2.618 1.00 94.25 79 ARG A O 1
ATOM 644 N N . ARG A 1 80 ? 9.401 -6.972 -4.084 1.00 92.50 80 ARG A N 1
ATOM 645 C CA . ARG A 1 80 ? 9.126 -8.433 -4.053 1.00 92.50 80 ARG A CA 1
ATOM 646 C C . ARG A 1 80 ? 8.630 -8.980 -2.704 1.00 92.50 80 ARG A C 1
ATOM 648 O O . ARG A 1 80 ? 8.631 -10.190 -2.490 1.00 92.50 80 ARG A O 1
ATOM 655 N N . GLY A 1 81 ? 8.242 -8.106 -1.784 1.00 93.31 81 GLY A N 1
ATOM 656 C CA . GLY A 1 81 ? 7.677 -8.455 -0.488 1.00 93.31 81 GLY A CA 1
ATOM 657 C C . GLY A 1 81 ? 6.165 -8.639 -0.528 1.00 93.31 81 GLY A C 1
ATOM 658 O O . GLY A 1 81 ? 5.531 -8.616 -1.578 1.00 93.31 81 GLY A O 1
ATOM 659 N N . ALA A 1 82 ? 5.574 -8.786 0.653 1.00 94.62 82 ALA A N 1
ATOM 660 C CA . ALA A 1 82 ? 4.131 -8.865 0.846 1.00 94.62 82 ALA A CA 1
ATOM 661 C C . ALA A 1 82 ? 3.716 -8.050 2.076 1.00 94.62 82 ALA A C 1
ATOM 663 O O . ALA A 1 82 ? 4.549 -7.721 2.920 1.00 94.62 82 ALA A O 1
ATOM 664 N N . ILE A 1 83 ? 2.421 -7.745 2.180 1.00 95.56 83 ILE A N 1
ATOM 665 C CA . ILE A 1 83 ? 1.846 -7.125 3.378 1.00 95.56 83 ILE A CA 1
ATOM 666 C C . ILE A 1 83 ? 1.976 -8.128 4.531 1.00 95.56 83 ILE A C 1
ATOM 668 O O . ILE A 1 83 ? 1.341 -9.185 4.520 1.00 95.56 83 ILE A O 1
ATOM 672 N N . ALA A 1 84 ? 2.812 -7.802 5.511 1.00 93.62 84 ALA A N 1
ATOM 673 C CA . ALA A 1 84 ? 3.104 -8.645 6.660 1.00 93.62 84 ALA A CA 1
ATOM 674 C C . ALA A 1 84 ? 2.242 -8.247 7.862 1.00 93.62 84 ALA A C 1
ATOM 676 O O . ALA A 1 84 ? 2.037 -7.064 8.124 1.00 93.62 84 ALA A O 1
ATOM 677 N N . ALA A 1 85 ? 1.794 -9.228 8.650 1.00 92.06 85 ALA A N 1
ATOM 678 C CA . ALA A 1 85 ? 1.104 -8.956 9.914 1.00 92.06 85 ALA A CA 1
ATOM 679 C C . ALA A 1 85 ? 1.988 -8.154 10.890 1.00 92.06 85 ALA A C 1
ATOM 681 O O . ALA A 1 85 ? 1.493 -7.279 11.592 1.00 92.06 85 ALA A O 1
ATOM 682 N N . ASN A 1 86 ? 3.302 -8.414 10.870 1.00 89.19 86 ASN A N 1
ATOM 683 C CA . ASN A 1 86 ? 4.305 -7.746 11.695 1.00 89.19 86 ASN A CA 1
ATOM 684 C C . ASN A 1 86 ? 5.409 -7.155 10.793 1.00 89.19 86 ASN A C 1
ATOM 686 O O . ASN A 1 86 ? 6.363 -7.864 10.471 1.00 89.19 86 ASN A O 1
ATOM 690 N N . PRO A 1 87 ? 5.310 -5.882 10.366 1.00 83.12 87 PRO A N 1
ATOM 691 C CA . PRO A 1 87 ? 6.182 -5.283 9.340 1.00 83.12 87 PRO A CA 1
ATOM 692 C C . PRO A 1 87 ? 7.644 -5.005 9.747 1.00 83.12 87 PRO A C 1
ATOM 694 O O . PRO A 1 87 ? 8.371 -4.314 9.032 1.00 83.12 87 PRO A O 1
ATOM 697 N N . GLY A 1 88 ? 8.124 -5.543 10.870 1.00 78.00 88 GLY A N 1
ATOM 698 C CA . GLY A 1 88 ? 9.521 -5.401 11.288 1.00 78.00 88 GLY A CA 1
ATOM 699 C C . GLY A 1 88 ? 9.995 -3.939 11.340 1.00 78.00 88 GLY A C 1
ATOM 700 O O . GLY A 1 88 ? 9.367 -3.098 11.976 1.00 78.00 88 GLY A O 1
ATOM 701 N N . LYS A 1 89 ? 11.130 -3.640 10.688 1.00 66.31 89 LYS A N 1
ATOM 702 C CA . LYS A 1 89 ? 11.857 -2.360 10.817 1.00 66.31 89 LYS A CA 1
ATOM 703 C C . LYS A 1 89 ? 11.223 -1.152 10.103 1.00 66.31 89 LYS A C 1
ATOM 705 O O . LYS A 1 89 ? 11.662 -0.037 10.367 1.00 66.31 89 LYS A O 1
ATOM 710 N N . GLN A 1 90 ? 10.232 -1.329 9.223 1.00 69.38 90 GLN A N 1
ATOM 711 C CA . GLN A 1 90 ? 9.590 -0.222 8.487 1.00 69.38 90 GLN A CA 1
ATOM 712 C C . GLN A 1 90 ? 8.063 -0.261 8.626 1.00 69.38 90 GLN A C 1
ATOM 714 O O . GLN A 1 90 ? 7.316 -0.411 7.655 1.00 69.38 90 GLN A O 1
ATOM 719 N N . ALA A 1 91 ? 7.594 -0.102 9.864 1.00 78.88 91 ALA A N 1
ATOM 720 C CA . ALA A 1 91 ? 6.204 0.255 10.120 1.00 78.88 91 ALA A CA 1
ATOM 721 C C . ALA A 1 91 ? 5.909 1.666 9.566 1.00 78.88 91 ALA A C 1
ATOM 723 O O . ALA A 1 91 ? 6.725 2.578 9.699 1.00 78.88 91 ALA A O 1
ATOM 724 N N . GLY A 1 92 ? 4.739 1.852 8.955 1.00 88.06 92 GLY A N 1
ATOM 725 C CA . GLY A 1 92 ? 4.316 3.117 8.351 1.00 88.06 92 GLY A CA 1
ATOM 726 C C . GLY A 1 92 ? 4.788 3.302 6.908 1.00 88.06 92 GLY A C 1
ATOM 727 O O . GLY A 1 92 ? 4.436 2.522 6.030 1.00 88.06 92 GLY A O 1
ATOM 728 N N . HIS A 1 93 ? 5.522 4.378 6.641 1.00 93.25 93 HIS A N 1
ATOM 729 C CA . HIS A 1 93 ? 5.918 4.773 5.289 1.00 93.25 93 HIS A CA 1
ATOM 730 C C . HIS A 1 93 ? 7.221 4.123 4.827 1.00 93.25 93 HIS A C 1
ATOM 732 O O . HIS A 1 93 ? 8.132 3.880 5.619 1.00 93.25 93 HIS A O 1
ATOM 738 N N . CYS A 1 94 ? 7.365 3.953 3.515 1.00 93.56 94 CYS A N 1
ATOM 739 C CA . CYS A 1 94 ? 8.667 3.708 2.920 1.00 93.56 94 CYS A CA 1
ATOM 740 C C . CYS A 1 94 ? 9.552 4.949 3.065 1.00 93.56 94 CYS A C 1
ATOM 742 O O . CYS A 1 94 ? 9.137 6.062 2.716 1.00 93.56 94 CYS A O 1
ATOM 744 N N . ILE A 1 95 ? 10.786 4.730 3.536 1.00 92.31 95 ILE A N 1
ATOM 745 C CA . ILE A 1 95 ? 11.860 5.733 3.476 1.00 92.31 95 ILE A CA 1
ATOM 746 C C . ILE A 1 95 ? 12.107 6.067 2.002 1.00 92.31 95 ILE A C 1
ATOM 748 O O . ILE A 1 95 ? 11.934 7.211 1.591 1.00 92.31 95 ILE A O 1
ATOM 752 N N . ASP A 1 96 ? 12.348 5.026 1.200 1.00 92.44 96 ASP A N 1
ATOM 753 C CA . ASP A 1 96 ? 12.497 5.109 -0.248 1.00 92.44 96 ASP A CA 1
ATOM 754 C C . ASP A 1 96 ? 11.394 4.305 -0.938 1.00 92.44 96 ASP A C 1
ATOM 756 O O . ASP A 1 96 ? 11.291 3.086 -0.781 1.00 92.44 96 ASP A O 1
ATOM 760 N N . LEU A 1 97 ? 10.556 4.995 -1.718 1.00 91.88 97 LEU A N 1
ATOM 761 C CA . LEU A 1 97 ? 9.511 4.367 -2.541 1.00 91.88 97 LEU A CA 1
ATOM 762 C C . LEU A 1 97 ? 10.066 3.686 -3.795 1.00 91.88 97 LEU A C 1
ATOM 764 O O . LEU A 1 97 ? 9.351 2.929 -4.447 1.00 91.88 97 LEU A O 1
ATOM 768 N N . PHE A 1 98 ? 11.293 4.009 -4.183 1.00 93.69 98 PHE A N 1
ATOM 769 C CA . PHE A 1 98 ? 11.952 3.448 -5.350 1.00 93.69 98 PHE A CA 1
ATOM 770 C C . PHE A 1 98 ? 13.365 3.049 -4.950 1.00 93.69 98 PHE A C 1
ATOM 772 O O . PHE A 1 98 ? 14.174 3.909 -4.609 1.00 93.69 98 PHE A O 1
ATOM 779 N N . VAL A 1 99 ? 13.629 1.748 -4.970 1.00 92.94 99 VAL A N 1
ATOM 780 C CA . VAL A 1 99 ? 14.923 1.149 -4.644 1.00 92.94 99 VAL A CA 1
ATOM 781 C C . VAL A 1 99 ? 15.546 0.509 -5.890 1.00 92.94 99 VAL A C 1
ATOM 783 O O . VAL A 1 99 ? 14.799 0.141 -6.806 1.00 92.94 99 VAL A O 1
ATOM 786 N N . PRO A 1 100 ? 16.887 0.387 -5.948 1.00 86.69 100 PRO A N 1
ATOM 787 C CA . PRO A 1 100 ? 17.588 -0.270 -7.054 1.00 86.69 100 PRO A CA 1
ATOM 788 C C . PRO A 1 100 ? 17.094 -1.698 -7.346 1.00 86.69 100 PRO A C 1
ATOM 790 O O . PRO A 1 100 ? 16.669 -2.411 -6.406 1.00 86.69 100 PRO A O 1
#

Sequence (100 aa):
RTQARAYEARVAASRKGNDEHRSAQYRLYEVQNGNHIETFRGTFPQLEFIQPHAQRAFDLLVDTVEQRAALPPSQCVPRRGAIAANPGKQAGHCIDLFVP

pLDDT: mean 88.52, std 10.29, range [52.66, 97.75]

Mean predicted aligned error: 4.87 Å

Foldseek 3Di:
DVPPVVVVVVLVVPCPPVCPVSQQVDAAEQEALEDPDQCCCVVVVQHDDCVVQVVVQVVLVCCCVPVVDRRQHHFYAYHVGHRDSCRPPTGHDDPHSYDD

Secondary structure (DSSP, 8-state):
--HHHHHHHHHHHTTTT-HHHHHTT---EEETTB-SSGGGGGT-TTPBPSHHHHHHHHHHHHHHHHH-PPPPPSEEE-TT----SS-TT-BSS-S-SS--